Protein AF-A0A2U2HDI9-F1 (afdb_monomer_lite)

Radius of gyration: 25.66 Å; chains: 1; bounding box: 55×20×70 Å

InterPro domains:
  IPR044048 Bacterial Ig-like domain 12 [PF19078] (1-61)
  IPR044048 Bacterial Ig-like domain 12 [PF19078] (62-125)

Structure (mmCIF, N/CA/C/O backbone):
data_AF-A0A2U2HDI9-F1
#
_entry.id   AF-A0A2U2HDI9-F1
#
loop_
_atom_site.group_PDB
_atom_site.id
_atom_site.type_symbol
_atom_site.label_atom_id
_atom_site.label_alt_id
_atom_site.label_comp_id
_atom_site.label_asym_id
_atom_site.label_entity_id
_atom_site.label_seq_id
_atom_site.pdbx_PDB_ins_code
_atom_site.Cartn_x
_atom_site.Cartn_y
_atom_site.Cartn_z
_atom_site.occupancy
_atom_site.B_iso_or_equiv
_atom_site.auth_seq_id
_atom_site.auth_comp_id
_atom_site.auth_asym_id
_atom_site.auth_atom_id
_atom_site.pdbx_PDB_model_num
ATOM 1 N N . VAL A 1 1 ? 9.807 -8.929 -15.979 1.00 80.94 1 VAL A N 1
ATOM 2 C CA . VAL A 1 1 ? 10.328 -8.112 -14.855 1.00 80.94 1 VAL A CA 1
ATOM 3 C C . VAL A 1 1 ? 9.644 -8.586 -13.589 1.00 80.94 1 VAL A C 1
ATOM 5 O O . VAL A 1 1 ? 8.525 -9.072 -13.698 1.00 80.94 1 VAL A O 1
ATOM 8 N N . ALA A 1 2 ? 10.317 -8.552 -12.440 1.00 90.19 2 ALA A N 1
ATOM 9 C CA . ALA A 1 2 ? 9.681 -8.954 -11.186 1.00 90.19 2 ALA A CA 1
ATOM 10 C C . ALA A 1 2 ? 8.490 -8.033 -10.875 1.00 90.19 2 ALA A C 1
ATOM 12 O O . ALA A 1 2 ? 8.507 -6.863 -11.258 1.00 90.19 2 ALA A O 1
ATOM 13 N N . ASN A 1 3 ? 7.472 -8.579 -10.205 1.00 94.25 3 ASN A N 1
ATOM 14 C CA . ASN A 1 3 ? 6.383 -7.815 -9.591 1.00 94.25 3 ASN A CA 1
ATOM 15 C C . ASN A 1 3 ? 5.571 -6.910 -10.540 1.00 94.25 3 ASN A C 1
ATOM 17 O O . ASN A 1 3 ? 4.924 -5.963 -10.098 1.00 94.25 3 ASN A O 1
ATOM 21 N N . GLY A 1 4 ? 5.569 -7.204 -11.844 1.00 95.94 4 GLY A N 1
ATOM 22 C CA . GLY A 1 4 ? 4.771 -6.473 -12.824 1.00 95.94 4 GLY A CA 1
ATOM 23 C C . GLY A 1 4 ? 5.109 -6.804 -14.272 1.00 95.94 4 GLY A C 1
ATOM 24 O O . GLY A 1 4 ? 5.847 -7.744 -14.583 1.00 95.94 4 GLY A O 1
ATOM 25 N N . THR A 1 5 ? 4.582 -5.986 -15.177 1.00 96.75 5 THR A N 1
ATOM 26 C CA . THR A 1 5 ? 4.799 -6.094 -16.623 1.00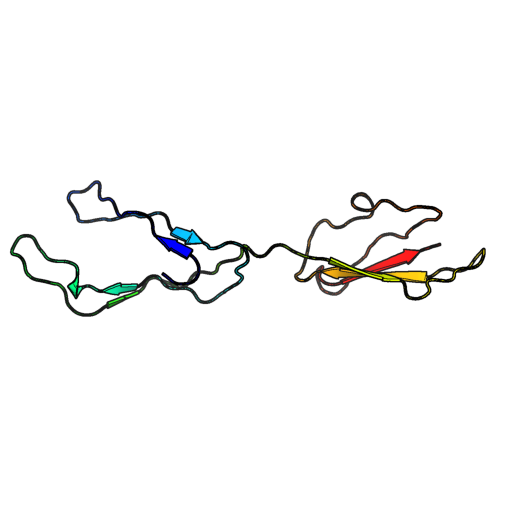 96.75 5 THR A CA 1
ATOM 27 C C . THR A 1 5 ? 5.423 -4.821 -17.171 1.00 96.75 5 THR A C 1
ATOM 29 O O . THR A 1 5 ? 5.027 -3.722 -16.790 1.00 96.75 5 THR A O 1
ATOM 32 N N . LEU A 1 6 ? 6.370 -4.961 -18.098 1.00 96.50 6 LEU A N 1
ATOM 33 C CA . LEU A 1 6 ? 6.902 -3.840 -18.868 1.00 96.50 6 LEU A CA 1
ATOM 34 C C . LEU A 1 6 ? 6.219 -3.821 -20.236 1.00 96.50 6 LEU A C 1
ATOM 36 O O . LEU A 1 6 ? 6.177 -4.851 -20.910 1.00 96.50 6 LEU A O 1
ATOM 40 N N . GLY A 1 7 ? 5.679 -2.667 -20.624 1.00 96.62 7 GLY A N 1
ATOM 41 C CA . GLY A 1 7 ? 5.103 -2.463 -21.948 1.00 96.62 7 GLY A CA 1
ATOM 42 C C . GLY A 1 7 ? 6.150 -2.487 -23.063 1.00 96.62 7 GLY A C 1
ATOM 43 O O . GLY A 1 7 ? 7.353 -2.622 -22.825 1.00 96.62 7 GLY A O 1
ATOM 44 N N . ALA A 1 8 ? 5.682 -2.325 -24.301 1.00 96.19 8 ALA A N 1
ATOM 45 C CA . ALA A 1 8 ? 6.573 -2.167 -25.442 1.00 96.19 8 ALA A CA 1
ATOM 46 C C . ALA A 1 8 ? 7.474 -0.937 -25.254 1.00 96.19 8 ALA A C 1
ATOM 48 O O . ALA A 1 8 ? 7.023 0.115 -24.799 1.00 96.19 8 ALA A O 1
ATOM 49 N N . VAL A 1 9 ? 8.747 -1.082 -25.617 1.00 95.56 9 VAL A N 1
ATOM 50 C CA . VAL A 1 9 ? 9.690 0.035 -25.646 1.00 95.56 9 VAL A CA 1
ATOM 51 C C . VAL A 1 9 ? 9.501 0.841 -26.930 1.00 95.56 9 VAL A C 1
ATOM 53 O O . VAL A 1 9 ? 9.287 0.278 -28.003 1.00 95.56 9 VAL A O 1
ATOM 56 N N . SER A 1 10 ? 9.618 2.161 -26.830 1.00 96.56 10 SER A N 1
ATOM 57 C CA . SER A 1 10 ? 9.602 3.073 -27.980 1.00 96.56 10 SER A CA 1
ATOM 58 C C . SER A 1 10 ? 10.704 4.119 -27.865 1.00 96.56 10 SER A C 1
ATOM 60 O O . SER A 1 10 ? 11.048 4.523 -26.754 1.00 96.56 10 SER A O 1
ATOM 62 N N . SER A 1 11 ? 11.213 4.578 -29.005 1.00 97.19 11 SER A N 1
ATOM 63 C CA . SER A 1 11 ? 12.197 5.656 -29.105 1.00 97.19 11 SER A CA 1
ATOM 64 C C . SER A 1 11 ? 11.693 6.736 -30.060 1.00 97.19 11 SER A C 1
ATOM 66 O O . SER A 1 11 ? 11.084 6.431 -31.085 1.00 97.19 11 SER A O 1
ATOM 68 N N . ALA A 1 12 ? 11.950 7.995 -29.711 1.00 96.56 12 ALA A N 1
ATOM 69 C CA . ALA A 1 12 ? 11.603 9.163 -30.522 1.00 96.56 12 ALA A CA 1
ATOM 70 C C . ALA A 1 12 ? 12.835 9.845 -31.147 1.00 96.56 12 ALA A C 1
ATOM 72 O O . ALA A 1 12 ? 12.690 10.795 -31.910 1.00 96.56 12 ALA A O 1
ATOM 73 N N . ASP A 1 13 ? 14.039 9.367 -30.834 1.00 96.06 13 ASP A N 1
ATOM 74 C CA . ASP A 1 13 ? 15.322 9.983 -31.189 1.00 96.06 13 ASP A CA 1
ATOM 75 C C . ASP A 1 13 ? 16.211 9.050 -32.027 1.00 96.06 13 ASP A C 1
ATOM 77 O O . ASP A 1 13 ? 17.436 9.139 -32.006 1.00 96.06 13 ASP A O 1
ATOM 81 N N . GLY A 1 14 ? 15.589 8.145 -32.786 1.00 91.19 14 GLY A N 1
ATOM 82 C CA . GLY A 1 14 ? 16.308 7.256 -33.700 1.00 91.19 14 GLY A CA 1
ATOM 83 C C . GLY A 1 14 ? 17.022 6.094 -33.008 1.00 91.19 14 GLY A C 1
ATOM 84 O O . GLY A 1 14 ? 17.983 5.560 -33.554 1.00 91.19 14 GLY A O 1
ATOM 85 N N . GLY A 1 15 ? 16.549 5.682 -31.830 1.00 92.88 15 GLY A N 1
ATOM 86 C CA . GLY A 1 15 ? 17.033 4.497 -31.124 1.00 92.88 15 GLY A CA 1
ATOM 87 C C . GLY A 1 15 ? 18.073 4.776 -30.041 1.00 92.88 15 GLY A C 1
ATOM 88 O O . GLY A 1 15 ? 18.667 3.821 -29.542 1.00 92.88 15 GLY A O 1
ATOM 89 N N . VAL A 1 16 ? 18.279 6.041 -29.661 1.00 93.88 16 VAL A N 1
ATOM 90 C CA . VAL A 1 16 ? 19.229 6.425 -28.605 1.00 93.88 16 VAL A CA 1
ATOM 91 C C . VAL A 1 16 ? 18.579 6.291 -27.228 1.00 93.8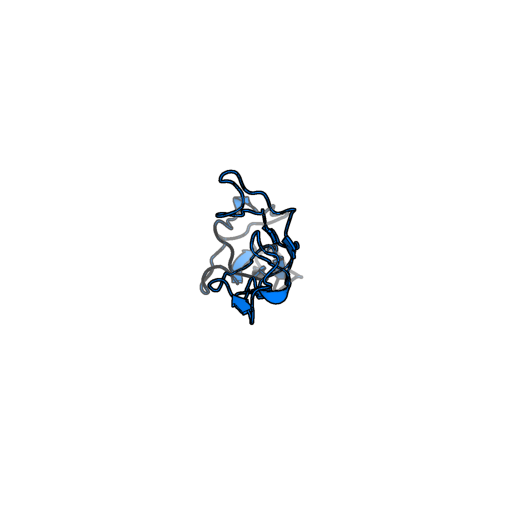8 16 VAL A C 1
ATOM 93 O O . VAL A 1 16 ? 19.119 5.618 -26.351 1.00 93.88 16 VAL A O 1
ATOM 96 N N . THR A 1 17 ? 17.384 6.855 -27.055 1.00 95.75 17 THR A N 1
ATOM 97 C CA . THR A 1 17 ? 16.606 6.787 -25.817 1.00 95.75 17 THR A CA 1
ATOM 98 C C . THR A 1 17 ? 15.351 5.962 -26.036 1.00 95.75 17 THR A C 1
ATOM 100 O O . THR A 1 17 ? 14.541 6.252 -26.917 1.00 95.75 17 THR A O 1
ATOM 103 N N . TRP A 1 18 ? 15.162 4.954 -25.187 1.00 96.00 18 TRP A N 1
ATOM 104 C CA . TRP A 1 18 ? 13.981 4.100 -25.189 1.00 96.00 18 TRP A CA 1
ATOM 105 C C . TRP A 1 18 ? 13.215 4.257 -23.881 1.00 96.00 18 TRP A C 1
ATOM 107 O O . TRP A 1 18 ? 13.804 4.262 -22.803 1.00 96.00 18 TRP A O 1
ATOM 117 N N . SER A 1 19 ? 11.895 4.374 -23.976 1.00 96.19 19 SER A N 1
ATOM 118 C CA . SER A 1 19 ? 10.987 4.442 -22.829 1.00 96.19 19 SER A CA 1
ATOM 119 C C . SER A 1 19 ? 9.926 3.353 -22.920 1.00 96.19 19 SER A C 1
ATOM 121 O O . SER A 1 19 ? 9.500 2.990 -24.016 1.00 96.19 19 SER A O 1
ATOM 123 N N . ALA A 1 20 ? 9.501 2.850 -21.763 1.00 96.94 20 ALA A N 1
ATOM 124 C CA . ALA A 1 20 ? 8.371 1.943 -21.609 1.00 96.94 20 ALA A CA 1
ATOM 125 C C . ALA A 1 20 ? 7.669 2.217 -20.277 1.00 96.94 20 ALA A C 1
ATOM 127 O O . ALA A 1 20 ? 8.291 2.657 -19.309 1.00 96.94 20 ALA A O 1
ATOM 1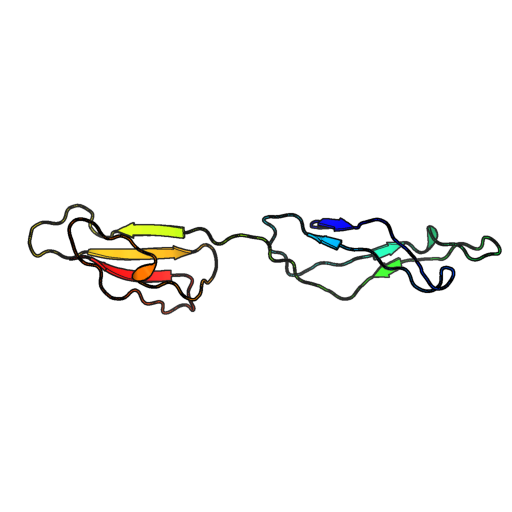28 N N . THR A 1 21 ? 6.378 1.913 -20.221 1.00 97.00 21 THR A N 1
ATOM 129 C CA . THR A 1 21 ? 5.608 1.958 -18.978 1.00 97.00 21 THR A CA 1
ATOM 130 C C . THR A 1 21 ? 5.734 0.625 -18.253 1.00 97.00 21 THR A C 1
ATOM 132 O O . THR A 1 21 ? 5.452 -0.428 -18.826 1.00 97.00 21 THR A O 1
ATOM 135 N N . PHE A 1 22 ? 6.150 0.670 -16.988 1.00 96.81 22 PHE A N 1
ATOM 136 C CA . PHE A 1 22 ? 6.050 -0.466 -16.080 1.00 96.81 22 PHE A CA 1
ATOM 137 C C . P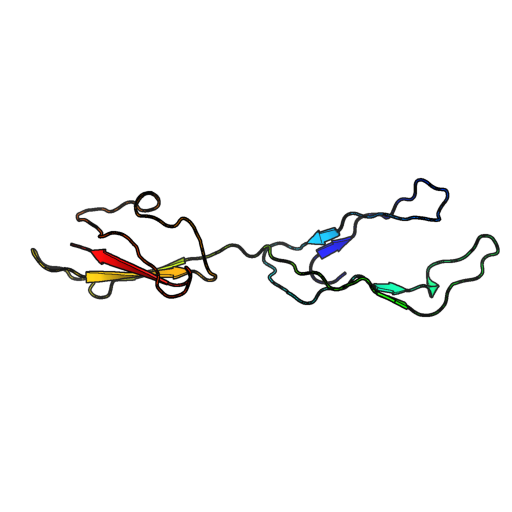HE A 1 22 ? 4.725 -0.393 -15.321 1.00 96.81 22 PHE A C 1
ATOM 139 O O . PHE A 1 22 ? 4.376 0.650 -14.769 1.00 96.81 22 PHE A O 1
ATOM 146 N N . THR A 1 23 ? 3.997 -1.502 -15.291 1.00 97.12 23 THR A N 1
ATOM 147 C CA . THR A 1 23 ? 2.742 -1.644 -14.552 1.00 97.12 23 THR A CA 1
ATOM 148 C C . THR A 1 23 ? 2.940 -2.704 -13.471 1.00 97.12 23 THR A C 1
ATOM 150 O O . THR A 1 23 ? 3.100 -3.879 -13.818 1.00 97.12 23 THR A O 1
ATOM 153 N N . PRO A 1 24 ? 2.962 -2.319 -12.181 1.00 97.75 24 PRO A N 1
ATOM 154 C CA . PRO A 1 24 ? 3.076 -3.270 -11.083 1.00 97.75 24 PRO A CA 1
ATOM 155 C C . PRO A 1 24 ? 1.890 -4.240 -11.026 1.00 97.75 24 PRO A C 1
ATOM 157 O O . PRO A 1 24 ? 0.755 -3.878 -11.346 1.00 97.75 24 PRO A O 1
ATOM 160 N N . THR A 1 25 ? 2.146 -5.466 -10.579 1.00 97.50 25 THR A N 1
ATOM 161 C CA . THR A 1 25 ? 1.096 -6.434 -10.243 1.00 97.50 25 THR A CA 1
ATOM 162 C C . THR A 1 25 ? 0.378 -5.983 -8.974 1.00 97.50 25 THR A C 1
ATOM 164 O O . THR A 1 25 ? 1.032 -5.608 -8.009 1.00 97.50 25 THR A O 1
ATOM 167 N N . VAL A 1 26 ? -0.956 -6.052 -8.964 1.00 96.94 26 VAL A N 1
ATOM 168 C CA . VAL A 1 26 ? -1.792 -5.720 -7.795 1.00 96.94 26 VAL A CA 1
ATOM 169 C C . VAL A 1 26 ? -1.500 -6.656 -6.620 1.00 96.94 26 VAL A C 1
ATOM 171 O O . VAL A 1 26 ? -1.305 -7.854 -6.818 1.00 96.94 26 VAL A O 1
ATOM 174 N N . GLY A 1 27 ? -1.563 -6.131 -5.394 1.00 95.81 27 GLY A N 1
ATOM 175 C CA . GLY A 1 27 ? -1.417 -6.929 -4.176 1.00 95.81 27 GLY A CA 1
ATOM 176 C C . GLY A 1 27 ? 0.033 -7.190 -3.775 1.00 95.81 27 GLY A C 1
ATOM 177 O O . GLY A 1 27 ? 0.278 -8.057 -2.941 1.00 95.81 27 GLY A O 1
ATOM 178 N N . ILE A 1 28 ? 0.985 -6.473 -4.372 1.00 96.62 28 ILE A N 1
ATOM 179 C CA . ILE A 1 28 ? 2.408 -6.592 -4.057 1.00 96.62 28 ILE A CA 1
ATOM 180 C C . ILE A 1 28 ? 2.851 -5.429 -3.173 1.00 96.62 28 ILE A C 1
ATOM 182 O O . ILE A 1 28 ? 2.608 -4.274 -3.523 1.00 96.62 28 ILE A O 1
ATOM 186 N N . ALA A 1 29 ? 3.561 -5.759 -2.095 1.00 95.94 29 ALA A N 1
ATOM 187 C CA . ALA A 1 29 ? 4.405 -4.851 -1.330 1.00 95.94 29 ALA A CA 1
ATOM 188 C C . ALA A 1 29 ? 5.841 -5.402 -1.352 1.00 95.94 29 ALA A C 1
ATOM 190 O O . ALA A 1 29 ? 6.114 -6.463 -0.791 1.00 95.94 29 ALA A O 1
ATOM 191 N N . ASP A 1 30 ? 6.750 -4.721 -2.050 1.00 96.50 30 ASP A N 1
ATOM 192 C CA . ASP A 1 30 ? 8.155 -5.127 -2.184 1.00 96.50 30 ASP A CA 1
ATOM 193 C C . ASP A 1 30 ? 9.042 -3.884 -2.297 1.00 96.50 30 ASP A C 1
ATOM 195 O O . ASP A 1 30 ? 8.839 -3.032 -3.164 1.00 96.50 30 ASP A O 1
ATOM 199 N N . THR A 1 31 ? 10.043 -3.772 -1.429 1.00 97.19 31 THR A N 1
ATOM 200 C CA . THR A 1 31 ? 10.956 -2.622 -1.370 1.00 97.19 31 THR A CA 1
ATOM 201 C C . THR A 1 31 ? 12.198 -2.785 -2.247 1.00 97.19 31 THR A C 1
ATOM 203 O O . THR A 1 31 ? 12.994 -1.848 -2.351 1.00 97.19 31 THR A O 1
ATOM 206 N N . SER A 1 32 ? 12.372 -3.948 -2.881 1.00 96.31 32 SER A N 1
ATOM 207 C CA . SER A 1 32 ? 13.601 -4.373 -3.553 1.00 96.31 32 SER A CA 1
ATOM 208 C C . SER A 1 32 ? 13.372 -4.813 -5.003 1.00 96.31 32 SER A C 1
ATOM 210 O O . SER A 1 32 ? 13.422 -5.995 -5.337 1.00 96.31 32 SER A O 1
ATOM 212 N N . ASN A 1 33 ? 13.163 -3.852 -5.906 1.00 96.81 33 ASN A N 1
ATOM 213 C CA . ASN A 1 33 ? 12.894 -4.129 -7.320 1.00 96.81 33 ASN A CA 1
ATOM 214 C C . ASN A 1 33 ? 13.943 -3.505 -8.246 1.00 96.81 33 ASN A C 1
ATOM 216 O O . ASN A 1 33 ? 14.424 -2.394 -8.021 1.00 96.81 33 ASN A O 1
ATOM 220 N N . LEU A 1 34 ? 14.251 -4.207 -9.343 1.00 96.62 34 LEU A N 1
ATOM 221 C CA . LEU A 1 34 ? 15.166 -3.757 -10.394 1.00 96.62 34 LEU A CA 1
ATOM 222 C C . LEU A 1 34 ? 14.605 -4.066 -11.786 1.00 96.62 34 LEU A C 1
ATOM 224 O O . LEU A 1 34 ? 13.890 -5.049 -11.993 1.00 96.62 34 LEU A O 1
ATOM 228 N N . ILE A 1 35 ? 14.974 -3.240 -12.762 1.00 95.94 35 ILE A N 1
ATOM 229 C CA . ILE A 1 35 ? 14.852 -3.549 -14.188 1.00 95.94 35 ILE A CA 1
ATOM 230 C C . ILE A 1 35 ? 16.261 -3.814 -14.713 1.00 95.94 35 ILE A C 1
ATOM 232 O O . ILE A 1 35 ? 17.151 -2.982 -14.546 1.00 95.94 35 ILE A O 1
ATOM 236 N N . THR A 1 36 ? 16.464 -4.962 -15.360 1.00 95.69 36 THR A N 1
ATOM 237 C CA . THR A 1 36 ? 17.764 -5.348 -15.921 1.00 95.69 36 THR A CA 1
ATOM 238 C C . THR A 1 36 ? 17.676 -5.473 -17.435 1.00 95.69 36 THR A C 1
ATOM 240 O O . THR A 1 36 ? 16.840 -6.205 -17.962 1.00 95.69 36 THR A O 1
ATOM 243 N N . LEU A 1 37 ? 18.581 -4.789 -18.129 1.00 95.50 37 LEU A N 1
ATOM 244 C CA . LEU A 1 37 ? 18.799 -4.909 -19.563 1.00 95.50 37 LEU A CA 1
ATOM 245 C C . LEU A 1 37 ? 19.946 -5.889 -19.822 1.00 95.50 37 LEU A C 1
ATOM 247 O O . LEU A 1 37 ? 21.080 -5.650 -19.401 1.00 95.50 37 LEU A O 1
ATOM 251 N N . ALA A 1 38 ? 19.664 -6.959 -20.563 1.00 96.69 38 ALA A N 1
ATOM 252 C CA . ALA A 1 38 ? 20.696 -7.798 -21.160 1.00 96.69 38 ALA A CA 1
ATOM 253 C C . ALA A 1 38 ? 21.190 -7.134 -22.454 1.00 96.69 38 ALA A C 1
ATOM 255 O O . ALA A 1 38 ? 20.470 -7.087 -23.452 1.00 96.69 38 ALA A O 1
ATOM 256 N N . LYS A 1 39 ? 22.423 -6.617 -22.449 1.00 97.25 39 LYS A N 1
ATOM 257 C CA . LYS A 1 39 ? 22.969 -5.839 -23.576 1.00 97.25 39 LYS A CA 1
ATOM 258 C C . LYS A 1 39 ? 23.234 -6.695 -24.814 1.00 97.25 39 LYS A C 1
ATOM 260 O O . LYS A 1 39 ? 23.239 -6.161 -25.913 1.00 97.25 39 LYS A O 1
ATOM 265 N N . ALA A 1 40 ? 23.376 -8.010 -24.644 1.00 96.81 40 ALA A N 1
ATOM 266 C CA . ALA A 1 40 ? 23.515 -8.963 -25.745 1.00 96.81 40 ALA A CA 1
ATOM 267 C C . ALA A 1 40 ? 22.314 -8.972 -26.709 1.00 96.81 40 ALA A C 1
ATOM 269 O O . ALA A 1 40 ? 22.463 -9.371 -27.858 1.00 96.81 40 ALA A O 1
ATOM 270 N N . GLY A 1 41 ? 21.135 -8.517 -26.266 1.00 94.12 41 GLY A N 1
ATOM 271 C CA . GLY A 1 41 ? 19.954 -8.364 -27.123 1.00 94.12 41 GLY A CA 1
ATOM 272 C C . GLY A 1 41 ? 19.902 -7.049 -27.911 1.00 94.12 41 GLY A C 1
ATOM 273 O O . GLY A 1 41 ? 18.949 -6.834 -28.651 1.00 94.12 41 GLY A O 1
ATOM 274 N N . VAL A 1 42 ? 20.885 -6.158 -27.744 1.00 95.31 42 VAL A N 1
ATOM 275 C CA . VAL A 1 42 ? 20.947 -4.841 -28.394 1.00 95.31 42 VAL A CA 1
ATOM 276 C C . VAL A 1 42 ? 22.169 -4.807 -29.305 1.00 95.31 42 VAL A C 1
ATOM 278 O O . VAL A 1 42 ? 23.260 -5.166 -28.870 1.00 95.31 42 VAL A O 1
ATOM 281 N N . SER A 1 43 ? 21.996 -4.384 -30.558 1.00 95.62 43 SER A N 1
ATOM 282 C CA . SER A 1 43 ? 23.084 -4.266 -31.538 1.00 95.62 43 SER A CA 1
ATOM 283 C C . SER A 1 43 ? 23.164 -2.858 -32.115 1.00 95.62 43 SER A C 1
ATOM 285 O O . SER A 1 43 ? 22.149 -2.167 -32.205 1.00 95.62 43 SER A O 1
ATOM 287 N N . ASP A 1 44 ? 24.365 -2.438 -32.505 1.00 94.31 44 ASP A N 1
ATOM 288 C CA . ASP A 1 44 ? 24.556 -1.203 -33.267 1.00 94.31 44 ASP A CA 1
ATOM 289 C C . ASP A 1 44 ? 24.136 -1.360 -34.745 1.00 94.31 44 ASP A C 1
ATOM 291 O O . ASP A 1 44 ? 23.746 -2.438 -35.200 1.00 94.31 44 ASP A O 1
ATOM 295 N N . GLY A 1 45 ? 24.229 -0.273 -35.519 1.00 91.06 45 GLY A N 1
ATOM 296 C CA . GLY A 1 45 ? 23.873 -0.273 -36.944 1.00 91.06 45 GLY A CA 1
ATOM 297 C C . GLY A 1 45 ? 24.772 -1.139 -37.838 1.00 91.06 45 GLY A C 1
ATOM 298 O O . GLY A 1 45 ? 24.397 -1.416 -38.974 1.00 91.06 45 GLY A O 1
ATOM 299 N N . ALA A 1 46 ? 25.933 -1.578 -37.343 1.00 95.94 46 ALA A N 1
ATOM 300 C CA . ALA A 1 46 ? 26.818 -2.521 -38.024 1.00 95.94 46 ALA A CA 1
ATOM 301 C C . ALA A 1 46 ? 26.571 -3.981 -37.590 1.00 95.94 46 ALA A C 1
ATOM 303 O O . ALA A 1 46 ? 27.200 -4.890 -38.131 1.00 95.94 46 ALA A O 1
ATOM 304 N N . GLY A 1 47 ? 25.649 -4.217 -36.650 1.00 95.69 47 GLY A N 1
ATOM 305 C CA . GLY A 1 47 ? 25.294 -5.542 -36.145 1.00 95.69 47 GLY A CA 1
ATOM 306 C C . GLY A 1 47 ? 26.159 -6.032 -34.981 1.00 95.69 47 GLY A C 1
ATOM 307 O O . GLY A 1 47 ? 26.091 -7.213 -34.639 1.00 95.69 47 GLY A O 1
ATOM 308 N N . ASN A 1 48 ? 26.961 -5.168 -34.351 1.00 96.50 48 ASN A N 1
ATOM 309 C CA . ASN A 1 48 ? 27.738 -5.555 -33.176 1.00 96.50 48 ASN A CA 1
ATOM 310 C C . ASN A 1 48 ? 26.830 -5.590 -31.943 1.00 96.50 48 ASN A C 1
ATOM 312 O O . ASN A 1 48 ? 26.323 -4.550 -31.514 1.00 96.50 48 ASN A O 1
ATOM 316 N N . ALA A 1 49 ? 26.643 -6.773 -31.356 1.00 97.38 49 ALA A N 1
ATOM 317 C CA . ALA A 1 49 ? 25.874 -6.931 -30.126 1.00 97.38 49 ALA A CA 1
ATOM 318 C C . ALA A 1 49 ? 26.630 -6.386 -28.902 1.00 97.38 49 ALA A C 1
ATOM 320 O O . ALA A 1 49 ? 27.852 -6.522 -28.783 1.00 97.38 49 ALA A O 1
ATOM 321 N N . GLY A 1 50 ? 25.894 -5.805 -27.954 1.00 96.69 50 GLY A N 1
ATOM 322 C CA 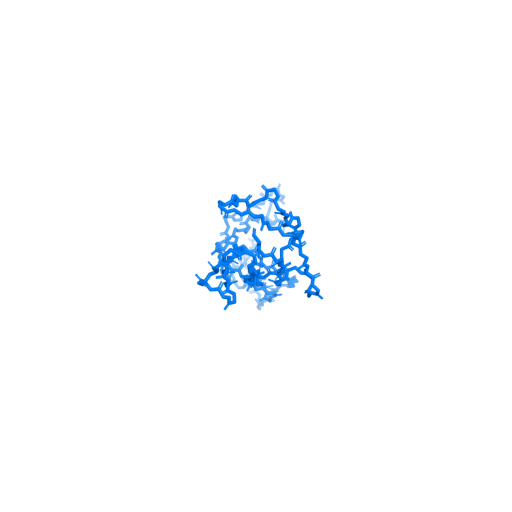. GLY A 1 50 ? 26.435 -5.397 -26.662 1.00 96.69 50 GLY A CA 1
ATOM 323 C C . GLY A 1 50 ? 26.843 -6.589 -25.784 1.00 96.69 50 GLY A C 1
ATOM 324 O O . GLY A 1 50 ? 26.507 -7.738 -26.051 1.00 96.69 50 GLY A O 1
ATOM 325 N N . SER A 1 51 ? 27.543 -6.318 -24.678 1.00 97.25 51 SER A N 1
ATOM 326 C CA . SER A 1 51 ? 27.966 -7.351 -23.720 1.00 97.25 51 SER A CA 1
ATOM 327 C C . SER A 1 51 ? 27.608 -6.989 -22.278 1.00 97.25 51 SER A C 1
ATOM 329 O O . SER A 1 51 ? 27.653 -5.819 -21.886 1.00 97.25 51 SER A O 1
ATOM 331 N N . GLY A 1 52 ? 27.252 -8.008 -21.492 1.00 97.31 52 GLY A N 1
ATOM 332 C CA . GLY A 1 52 ? 26.896 -7.900 -20.078 1.00 97.31 52 GLY A CA 1
ATOM 333 C C . GLY A 1 52 ? 25.493 -7.345 -19.816 1.00 97.31 52 GLY A C 1
ATOM 334 O O . GLY A 1 52 ? 24.607 -7.361 -20.675 1.00 97.31 52 GLY A O 1
ATOM 335 N N . ASN A 1 53 ? 25.301 -6.838 -18.598 1.00 97.62 53 ASN A N 1
ATOM 336 C CA . ASN A 1 53 ? 24.018 -6.348 -18.107 1.00 97.62 53 ASN A CA 1
ATOM 337 C C . ASN A 1 53 ? 24.134 -4.888 -17.654 1.00 97.62 53 ASN A C 1
ATOM 339 O O . ASN A 1 53 ? 25.212 -4.403 -17.302 1.00 97.62 53 ASN A O 1
ATOM 343 N N . ALA A 1 54 ? 23.010 -4.183 -17.666 1.00 97.06 54 ALA A N 1
ATOM 344 C CA . ALA A 1 54 ? 22.817 -2.952 -16.907 1.00 97.06 54 ALA A CA 1
ATOM 345 C C . ALA A 1 54 ? 21.569 -3.108 -16.040 1.00 97.06 54 ALA A C 1
ATOM 347 O O . ALA A 1 54 ? 20.595 -3.713 -16.485 1.00 97.06 54 ALA A O 1
ATOM 348 N N . SER A 1 55 ? 21.595 -2.553 -14.834 1.00 96.75 55 SER A N 1
ATOM 349 C CA . SER A 1 55 ? 20.448 -2.539 -13.926 1.00 96.75 55 SER A CA 1
ATOM 350 C C . SER A 1 55 ? 20.048 -1.103 -13.619 1.00 96.75 55 SER A C 1
ATOM 352 O O . SER A 1 55 ? 20.902 -0.216 -13.578 1.00 96.75 55 SER A O 1
ATOM 354 N N . SER A 1 56 ? 18.754 -0.882 -13.408 1.00 96.88 56 SER A N 1
ATOM 355 C CA . SER A 1 56 ? 18.229 0.372 -12.873 1.00 96.88 56 SER A CA 1
ATOM 356 C C . SER A 1 56 ? 18.715 0.619 -11.440 1.00 96.88 56 SER A C 1
ATOM 358 O O . SER A 1 56 ? 19.308 -0.249 -10.798 1.00 96.88 56 SER A O 1
ATOM 360 N N . ASN A 1 57 ? 18.394 1.792 -10.897 1.00 97.19 57 ASN A N 1
ATOM 361 C CA . ASN A 1 57 ? 18.308 1.966 -9.450 1.00 97.19 57 ASN A CA 1
ATOM 362 C C . ASN A 1 57 ? 17.192 1.086 -8.856 1.00 97.19 57 ASN A C 1
ATOM 364 O O . ASN A 1 57 ? 16.299 0.622 -9.574 1.00 97.19 57 ASN A O 1
ATOM 368 N N . ASN A 1 58 ? 17.235 0.900 -7.535 1.00 97.25 58 ASN A N 1
ATOM 369 C CA . ASN A 1 58 ? 16.154 0.261 -6.791 1.00 97.25 58 ASN A CA 1
ATOM 370 C C . ASN A 1 58 ? 14.867 1.101 -6.835 1.00 97.25 58 ASN A C 1
ATOM 372 O O . ASN A 1 58 ? 14.934 2.336 -6.832 1.00 97.25 58 ASN A O 1
ATOM 376 N N . TYR A 1 59 ? 13.716 0.432 -6.803 1.00 96.12 59 TYR A N 1
ATOM 377 C CA . TYR A 1 59 ? 12.405 1.045 -6.587 1.00 96.12 59 TYR A CA 1
ATOM 378 C C . TYR A 1 59 ? 11.512 0.155 -5.711 1.00 96.12 59 TYR A C 1
ATOM 380 O O . TYR A 1 59 ? 11.685 -1.063 -5.661 1.00 96.12 59 TYR A O 1
ATOM 388 N N . ALA A 1 60 ? 10.556 0.776 -5.020 1.00 97.12 60 ALA A N 1
ATOM 389 C CA . ALA A 1 60 ? 9.550 0.083 -4.224 1.00 97.12 60 ALA A CA 1
ATOM 390 C C . ALA A 1 60 ? 8.232 -0.031 -4.999 1.00 97.12 60 ALA A C 1
ATOM 392 O O . ALA A 1 60 ? 7.892 0.840 -5.803 1.00 97.12 60 ALA A O 1
ATOM 393 N N . ILE A 1 61 ? 7.498 -1.104 -4.737 1.00 97.50 61 ILE A N 1
ATOM 394 C CA . ILE A 1 61 ? 6.130 -1.319 -5.191 1.00 97.50 61 ILE A CA 1
ATOM 395 C C . ILE A 1 61 ? 5.275 -1.459 -3.945 1.00 97.50 61 ILE A C 1
ATOM 397 O O . ILE A 1 61 ? 5.577 -2.290 -3.091 1.00 97.50 61 ILE A O 1
ATOM 401 N N . ASP A 1 62 ? 4.203 -0.679 -3.887 1.00 96.50 62 ASP A N 1
ATOM 402 C CA . ASP A 1 62 ? 3.128 -0.894 -2.935 1.00 96.50 62 ASP A CA 1
ATOM 403 C C . ASP A 1 62 ? 1.778 -0.742 -3.639 1.00 96.50 62 ASP A C 1
ATOM 405 O O . ASP A 1 62 ? 1.364 0.337 -4.064 1.00 96.50 62 ASP A O 1
ATOM 409 N N . THR A 1 63 ? 1.148 -1.885 -3.862 1.00 96.94 63 THR A N 1
ATOM 410 C CA . THR A 1 63 ? -0.196 -2.024 -4.429 1.00 96.94 63 THR A CA 1
ATOM 411 C C . THR A 1 63 ? -1.048 -2.969 -3.586 1.00 96.94 63 THR A C 1
ATOM 413 O O . THR A 1 63 ? -2.138 -3.373 -4.016 1.00 96.94 63 THR A O 1
ATOM 416 N N . ALA A 1 64 ? -0.535 -3.372 -2.420 1.00 96.25 64 ALA A N 1
ATOM 417 C CA . ALA A 1 64 ? -1.320 -4.076 -1.430 1.00 96.25 64 ALA A CA 1
ATOM 418 C C . ALA A 1 64 ? -2.393 -3.117 -0.905 1.00 96.25 64 ALA A C 1
ATOM 420 O O . ALA A 1 64 ? -2.221 -1.903 -0.878 1.00 96.25 64 ALA A O 1
ATOM 421 N N . ARG A 1 65 ? -3.571 -3.658 -0.599 1.00 95.56 65 ARG A N 1
ATOM 422 C CA . ARG A 1 65 ? -4.640 -2.872 0.015 1.00 95.56 65 ARG A CA 1
ATOM 423 C C . ARG A 1 65 ? -4.644 -3.168 1.510 1.00 95.56 65 ARG A C 1
ATOM 425 O O . ARG A 1 65 ? -4.579 -4.355 1.849 1.00 95.56 65 ARG A O 1
ATOM 432 N N . PRO A 1 66 ? -4.867 -2.163 2.372 1.00 96.25 66 PRO A N 1
ATOM 433 C CA . PRO A 1 66 ? -5.099 -2.421 3.778 1.00 96.25 66 PRO A CA 1
ATOM 434 C C . PRO A 1 66 ? -6.328 -3.317 3.958 1.00 96.25 66 PRO A C 1
ATOM 436 O O . PRO A 1 66 ? -7.372 -3.113 3.333 1.00 96.25 66 PRO A O 1
ATOM 439 N N . SER A 1 67 ? -6.212 -4.302 4.837 1.00 96.75 67 SER A N 1
ATOM 440 C CA . SER A 1 67 ? -7.326 -5.088 5.370 1.00 96.75 67 SER A CA 1
ATOM 441 C C . SER A 1 67 ? -7.472 -4.797 6.858 1.00 96.75 67 SER A C 1
ATOM 443 O O . SER A 1 67 ? -6.522 -4.319 7.471 1.00 96.75 67 SER A O 1
ATOM 445 N N . ALA A 1 68 ? -8.644 -5.064 7.432 1.00 97.94 68 ALA A N 1
ATOM 446 C CA . ALA A 1 68 ? -8.915 -4.822 8.844 1.00 97.94 68 ALA A CA 1
ATOM 447 C C . ALA A 1 68 ? -9.539 -6.051 9.513 1.00 97.94 68 ALA A C 1
ATOM 449 O O . ALA A 1 68 ? -10.393 -6.722 8.931 1.00 97.94 68 ALA A O 1
ATOM 450 N N . ALA A 1 69 ? -9.152 -6.298 10.759 1.00 98.25 69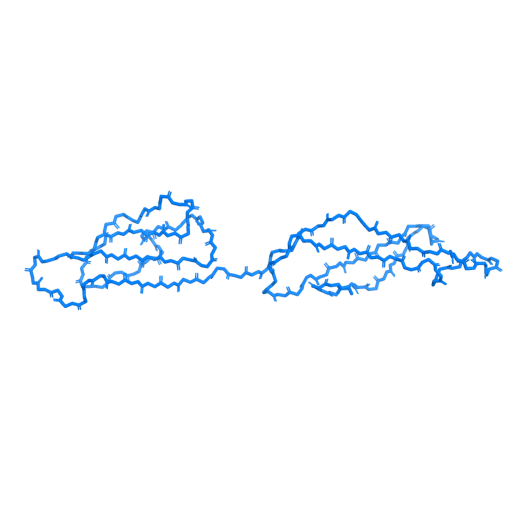 ALA A N 1
ATOM 451 C CA . ALA A 1 69 ? -9.820 -7.198 11.687 1.00 98.25 69 ALA A CA 1
ATOM 452 C C . ALA A 1 69 ? -10.346 -6.397 12.883 1.00 98.25 69 ALA A C 1
ATOM 454 O O . ALA A 1 69 ? -9.753 -5.390 13.268 1.00 98.25 69 ALA A O 1
ATOM 455 N N . ILE A 1 70 ? -11.457 -6.844 13.468 1.00 98.12 70 ILE A N 1
ATOM 456 C CA . ILE A 1 70 ? -12.082 -6.191 14.621 1.00 98.12 70 ILE A CA 1
ATOM 457 C C . ILE A 1 70 ? -12.260 -7.230 15.718 1.00 98.12 70 ILE A C 1
ATOM 459 O O . ILE A 1 70 ? -12.800 -8.309 15.473 1.00 98.12 70 ILE A O 1
ATOM 463 N N . ALA A 1 71 ? -11.829 -6.888 16.925 1.00 98.25 71 ALA A N 1
ATOM 464 C CA . ALA A 1 71 ? -12.046 -7.670 18.127 1.00 98.25 71 ALA A CA 1
ATOM 465 C C . ALA A 1 71 ? -12.809 -6.831 19.154 1.00 98.25 71 ALA A C 1
ATOM 467 O O . ALA A 1 71 ? -12.485 -5.668 19.384 1.00 98.25 71 ALA A O 1
ATOM 468 N N . VAL A 1 72 ? -13.810 -7.440 19.781 1.00 97.81 72 VAL A N 1
ATOM 469 C CA . VAL A 1 72 ? -14.523 -6.877 20.929 1.00 97.81 72 VAL A CA 1
ATOM 470 C C . VAL A 1 72 ? -14.153 -7.743 22.127 1.00 97.81 72 VAL A C 1
ATOM 472 O O . VAL A 1 72 ? -14.319 -8.960 22.064 1.00 97.81 72 VAL A O 1
ATOM 475 N N . ALA A 1 73 ? -13.585 -7.134 23.168 1.00 97.75 73 ALA A N 1
ATOM 476 C CA . ALA A 1 73 ? -13.027 -7.861 24.307 1.00 97.75 73 ALA A CA 1
ATOM 477 C C . ALA A 1 73 ? -14.095 -8.646 25.086 1.00 97.75 73 ALA A C 1
ATOM 479 O O . ALA A 1 73 ? -13.876 -9.810 25.416 1.00 97.75 73 ALA A O 1
ATOM 480 N N . ASP A 1 74 ? -15.246 -8.022 25.327 1.00 96.62 74 ASP A N 1
ATOM 481 C CA . ASP A 1 74 ? -16.440 -8.651 25.879 1.00 96.62 74 ASP A CA 1
ATOM 482 C C . ASP A 1 74 ? -17.604 -8.505 24.894 1.00 96.62 74 ASP A C 1
ATOM 484 O O . ASP A 1 74 ? -18.001 -7.401 24.521 1.00 96.62 74 ASP A O 1
ATOM 488 N N . ASN A 1 75 ? -18.139 -9.636 24.440 1.00 93.31 75 ASN A N 1
ATOM 489 C CA . ASN A 1 75 ? -19.218 -9.687 23.460 1.00 93.31 75 ASN A CA 1
ATOM 490 C C . ASN A 1 75 ? -20.601 -9.950 24.081 1.00 93.31 75 ASN A C 1
ATOM 492 O O . ASN A 1 75 ? -21.577 -10.067 23.336 1.00 93.31 75 ASN A O 1
ATOM 496 N N . ALA A 1 76 ? -20.701 -10.022 25.411 1.00 95.44 76 ALA A N 1
ATOM 497 C CA . ALA A 1 76 ? -21.930 -10.308 26.145 1.00 95.44 76 ALA A CA 1
ATOM 498 C C . ALA A 1 76 ? -22.242 -9.205 27.170 1.00 95.44 76 ALA A C 1
ATOM 500 O O . ALA A 1 76 ? -22.358 -9.464 28.364 1.00 95.44 76 ALA A O 1
ATOM 501 N N . LEU A 1 77 ? -22.418 -7.975 26.680 1.00 94.81 77 LEU A N 1
ATOM 502 C CA . LEU A 1 77 ? -22.657 -6.814 27.533 1.00 94.81 77 LEU A CA 1
ATOM 503 C C . LEU A 1 77 ? -24.077 -6.781 28.114 1.00 94.81 77 LEU A C 1
ATOM 505 O O . LEU A 1 77 ? -25.079 -6.887 27.399 1.00 94.81 77 LEU A O 1
ATOM 509 N N . SER A 1 78 ? -24.147 -6.542 29.416 1.00 95.56 78 SER A N 1
ATOM 510 C CA . SER A 1 78 ? -25.340 -6.148 30.157 1.00 95.56 78 SER A CA 1
ATOM 511 C C . SER A 1 78 ? -25.465 -4.624 30.230 1.00 95.56 78 SER A C 1
ATOM 513 O O . SER A 1 78 ? -24.532 -3.870 29.954 1.00 95.56 78 SER A O 1
ATOM 515 N N . ALA A 1 79 ? -26.645 -4.141 30.625 1.00 92.44 79 ALA A N 1
ATOM 516 C CA . ALA A 1 79 ? -26.892 -2.708 30.747 1.00 92.44 79 ALA A CA 1
ATOM 517 C C . ALA A 1 79 ? -25.905 -2.041 31.724 1.00 92.44 79 ALA A C 1
ATOM 519 O O . ALA A 1 79 ? -25.837 -2.412 32.896 1.00 92.44 79 ALA A O 1
ATOM 520 N N . GLY A 1 80 ? -25.192 -1.021 31.240 1.00 93.06 80 GLY A N 1
ATOM 521 C CA . GLY A 1 80 ? -24.205 -0.264 32.014 1.00 93.06 80 GLY A CA 1
ATOM 522 C C . GLY A 1 80 ? -22.777 -0.812 31.946 1.00 93.06 80 GLY A C 1
ATOM 523 O O . GLY A 1 80 ? -21.887 -0.210 32.544 1.00 93.06 80 GLY A O 1
ATOM 524 N N . GLU A 1 81 ? -22.547 -1.911 31.228 1.00 97.25 81 GLU A N 1
ATOM 525 C CA . GLU A 1 81 ? -21.205 -2.428 30.960 1.00 97.25 81 GLU A CA 1
ATOM 526 C C . GLU A 1 81 ? -20.577 -1.754 29.735 1.00 97.25 81 GLU A C 1
ATOM 528 O O . GLU A 1 81 ? -21.251 -1.113 28.931 1.00 97.25 81 GLU A O 1
ATOM 533 N N . THR A 1 82 ? -19.259 -1.895 29.606 1.00 97.69 82 THR A N 1
ATOM 534 C CA . THR A 1 82 ? -18.492 -1.371 28.472 1.00 97.69 82 THR A CA 1
ATOM 535 C C . THR A 1 82 ? -17.501 -2.415 27.991 1.00 97.69 82 THR A C 1
ATOM 537 O O . THR A 1 82 ? -16.992 -3.182 28.808 1.00 97.69 82 THR A O 1
ATOM 540 N N . SER A 1 83 ? -17.150 -2.396 26.707 1.00 98.19 83 SER A N 1
ATOM 541 C CA . SER A 1 83 ? -16.128 -3.286 26.150 1.00 98.19 83 SER A CA 1
ATOM 542 C C . SER A 1 83 ? -15.114 -2.516 25.320 1.00 98.19 83 SER A C 1
ATOM 544 O O . SER A 1 83 ? -15.459 -1.608 24.566 1.00 98.19 83 SER A O 1
ATOM 546 N N . LEU A 1 84 ? -13.849 -2.921 25.407 1.00 98.50 84 LEU A N 1
ATOM 547 C CA . LEU A 1 84 ? -12.829 -2.455 24.479 1.00 98.50 84 LEU A CA 1
ATOM 548 C C . LEU A 1 84 ? -13.089 -3.050 23.088 1.00 98.50 84 LEU A C 1
ATOM 550 O O . LEU A 1 84 ? -13.307 -4.255 22.944 1.00 98.50 84 LEU A O 1
ATOM 554 N N . VAL A 1 85 ? -13.036 -2.201 22.071 1.00 98.50 85 VAL A N 1
ATOM 555 C CA . VAL A 1 85 ? -13.044 -2.573 20.658 1.00 98.50 85 VAL A CA 1
ATOM 556 C C . VAL A 1 85 ? -11.680 -2.240 20.079 1.00 98.50 85 VAL A C 1
ATOM 558 O O . VAL A 1 85 ? -11.217 -1.102 20.179 1.00 98.50 85 VAL A O 1
ATOM 561 N N . THR A 1 86 ? -11.047 -3.229 19.461 1.00 98.44 86 THR A N 1
ATOM 562 C CA . THR A 1 86 ? -9.745 -3.099 18.812 1.00 98.44 86 THR A CA 1
ATOM 563 C C . THR A 1 86 ? -9.890 -3.385 17.327 1.00 98.44 86 THR A C 1
ATOM 565 O O . THR A 1 86 ? -10.377 -4.441 16.931 1.00 98.44 86 THR A O 1
ATOM 568 N N . PHE A 1 87 ? -9.435 -2.446 16.509 1.00 98.69 87 PHE A N 1
ATOM 569 C CA . PHE A 1 87 ? -9.308 -2.567 15.065 1.00 98.69 87 PHE A CA 1
ATOM 570 C C . PHE A 1 87 ? -7.829 -2.777 14.744 1.00 98.69 87 PHE A C 1
ATOM 572 O O . PHE A 1 87 ? -6.974 -2.038 15.234 1.00 98.69 87 PHE A O 1
ATOM 579 N N . THR A 1 88 ? -7.516 -3.777 13.930 1.00 98.50 88 THR A N 1
ATOM 580 C CA . THR A 1 88 ? -6.147 -4.088 13.507 1.00 98.50 88 THR A CA 1
ATOM 581 C C . THR A 1 88 ? -6.087 -4.091 11.995 1.00 98.50 88 THR A C 1
ATOM 583 O O . THR A 1 88 ? -6.757 -4.904 11.358 1.00 98.50 88 THR A O 1
ATOM 586 N N . PHE A 1 89 ? -5.286 -3.197 11.429 1.00 98.38 89 PHE A N 1
ATOM 587 C CA . PHE A 1 89 ? -5.038 -3.129 9.999 1.00 98.38 89 PHE A CA 1
ATOM 588 C C . PHE A 1 89 ? -3.811 -3.963 9.611 1.00 98.38 89 PHE A C 1
ATOM 590 O O . PHE A 1 89 ? -2.894 -4.146 10.411 1.00 98.38 89 PHE A O 1
ATOM 597 N N . SER A 1 90 ? -3.773 -4.473 8.377 1.00 97.00 90 SER A N 1
ATOM 598 C CA . SER A 1 90 ? -2.610 -5.217 7.855 1.00 97.00 90 SER A CA 1
ATOM 599 C C . SER A 1 90 ? -1.371 -4.348 7.623 1.00 97.00 90 SER A C 1
ATOM 601 O O . SER A 1 90 ? -0.277 -4.874 7.446 1.00 97.00 90 SER A O 1
ATOM 603 N N . GLU A 1 91 ? -1.548 -3.033 7.616 1.00 95.81 91 GLU A N 1
ATOM 604 C CA . GLU A 1 91 ? -0.520 -2.003 7.497 1.00 95.81 91 GLU A CA 1
ATOM 605 C C . GLU A 1 91 ? -1.032 -0.717 8.159 1.00 95.81 91 GLU A C 1
ATOM 607 O O . GLU A 1 91 ? -2.215 -0.614 8.489 1.00 95.81 91 GLU A O 1
ATOM 612 N N . ALA A 1 92 ? -0.155 0.262 8.375 1.00 96.94 92 ALA A N 1
ATOM 613 C CA . ALA A 1 92 ? -0.553 1.521 8.990 1.00 96.94 92 ALA A CA 1
ATOM 614 C C . ALA A 1 92 ? -1.523 2.294 8.082 1.00 96.94 92 ALA A C 1
ATOM 616 O O . ALA A 1 92 ? -1.200 2.602 6.936 1.00 96.94 92 ALA A O 1
ATOM 617 N N . VAL A 1 93 ? -2.690 2.662 8.614 1.00 97.38 93 VAL A N 1
ATOM 618 C CA . VAL A 1 93 ? -3.657 3.522 7.919 1.00 97.38 93 VAL A CA 1
ATOM 619 C C . VAL A 1 93 ? -3.728 4.905 8.556 1.00 97.38 93 VAL A C 1
ATOM 621 O O . VAL A 1 93 ? -3.497 5.085 9.752 1.00 97.38 93 VAL A O 1
ATOM 624 N N . THR A 1 94 ? -4.093 5.899 7.751 1.00 96.38 94 THR A N 1
ATOM 625 C CA . THR A 1 94 ? -4.321 7.276 8.208 1.00 96.38 94 THR A CA 1
ATOM 626 C C . THR A 1 94 ? -5.764 7.688 7.946 1.00 96.38 94 THR A C 1
ATOM 628 O O . THR A 1 94 ? -6.430 7.125 7.081 1.00 96.38 94 THR A O 1
ATOM 631 N N . GLY A 1 95 ? -6.260 8.662 8.711 1.00 95.94 95 GLY A N 1
ATOM 632 C CA . GLY A 1 95 ? -7.611 9.197 8.526 1.00 95.94 95 GLY A CA 1
ATOM 633 C C . GLY A 1 95 ? -8.746 8.307 9.036 1.00 95.94 95 GLY A C 1
ATOM 634 O O . GLY A 1 95 ? -9.894 8.677 8.837 1.00 95.94 95 GLY A O 1
ATOM 635 N N . PHE A 1 96 ? -8.450 7.190 9.712 1.00 98.00 96 PHE A N 1
ATOM 636 C CA . PHE A 1 96 ? -9.475 6.358 10.341 1.00 98.00 96 PHE A CA 1
ATOM 637 C C . PHE A 1 96 ? -10.108 7.086 11.531 1.00 98.00 96 PHE A C 1
ATOM 639 O O . PHE A 1 96 ? -9.428 7.460 12.491 1.00 98.00 96 PHE A O 1
ATOM 646 N N . THR A 1 97 ? -11.417 7.300 11.460 1.00 97.94 97 THR A N 1
ATOM 647 C CA . THR A 1 97 ? -12.202 8.017 12.468 1.00 97.94 97 THR A CA 1
ATOM 648 C C . THR A 1 97 ? -13.545 7.331 12.705 1.00 97.94 97 THR A C 1
ATOM 650 O O . THR A 1 97 ? -13.965 6.449 11.962 1.00 97.94 97 THR A O 1
ATOM 653 N N . ASN A 1 98 ? -14.290 7.774 13.721 1.00 97.75 98 ASN A N 1
ATOM 654 C CA . ASN A 1 98 ? -15.644 7.271 13.964 1.00 97.75 98 ASN A CA 1
ATOM 655 C C . ASN A 1 98 ? -16.630 7.560 12.816 1.00 97.75 98 ASN A C 1
ATOM 657 O O . ASN A 1 98 ? -17.672 6.917 12.770 1.00 97.75 98 ASN A O 1
ATOM 661 N N . ALA A 1 99 ? -16.328 8.489 11.899 1.00 98.00 99 ALA A N 1
ATOM 662 C CA . ALA A 1 99 ? -17.162 8.736 10.719 1.00 98.00 99 ALA A CA 1
ATOM 663 C C . ALA A 1 99 ? -17.118 7.574 9.710 1.00 98.00 99 ALA A C 1
ATOM 665 O O . ALA A 1 99 ? -18.051 7.409 8.927 1.00 98.00 99 ALA A O 1
ATOM 666 N N . ASP A 1 100 ? -16.069 6.750 9.767 1.00 97.75 100 ASP A N 1
ATOM 667 C CA . ASP A 1 100 ? -15.909 5.551 8.939 1.00 97.75 100 ASP A CA 1
ATOM 668 C C . ASP A 1 100 ? -16.653 4.338 9.522 1.00 97.75 100 ASP A C 1
ATOM 670 O O . ASP A 1 100 ? -16.643 3.250 8.943 1.00 97.75 100 ASP A O 1
ATOM 674 N N . LEU A 1 101 ? -17.294 4.504 10.685 1.00 97.50 101 LEU A N 1
ATOM 675 C CA . LEU A 1 101 ? -17.942 3.442 11.439 1.00 97.50 101 LEU A CA 1
ATOM 676 C C . LEU A 1 101 ? -19.441 3.699 11.567 1.00 97.50 101 LEU A C 1
ATOM 678 O O . LEU A 1 101 ? -19.896 4.803 11.853 1.00 97.50 101 LEU A O 1
ATOM 682 N N . THR A 1 102 ? -20.225 2.635 11.422 1.00 97.19 102 THR A N 1
ATOM 683 C CA . THR A 1 102 ? -21.642 2.638 11.796 1.00 97.19 102 THR A CA 1
ATOM 684 C C . THR A 1 102 ? -21.798 1.843 13.079 1.00 97.19 102 THR A C 1
ATOM 686 O O . THR A 1 102 ? -21.505 0.649 13.108 1.00 97.19 102 THR A O 1
ATOM 689 N N . ILE A 1 103 ? -22.250 2.508 14.139 1.00 96.44 103 ILE A N 1
ATOM 690 C CA . ILE A 1 103 ? -22.414 1.900 15.459 1.00 96.44 103 ILE A CA 1
ATOM 691 C C . ILE A 1 103 ? -23.901 1.660 15.699 1.00 96.44 103 ILE A C 1
ATOM 693 O O . ILE A 1 103 ? -24.703 2.591 15.653 1.00 96.44 103 ILE A O 1
ATOM 697 N N . ALA A 1 104 ? -24.270 0.405 15.934 1.00 95.00 104 ALA A N 1
ATOM 698 C CA . ALA A 1 104 ? -25.634 0.024 16.269 1.00 95.00 104 ALA A CA 1
ATOM 699 C C . ALA A 1 104 ? -25.752 -0.244 17.772 1.00 95.00 104 ALA A C 1
ATOM 701 O O . ALA A 1 104 ? -24.853 -0.829 18.367 1.00 95.00 104 ALA A O 1
ATOM 702 N N . ASN A 1 105 ? -26.898 0.124 18.351 1.00 93.25 105 ASN A N 1
ATOM 703 C CA . ASN A 1 105 ? -27.300 -0.248 19.713 1.00 93.25 105 ASN A CA 1
ATOM 704 C C . ASN A 1 105 ? -26.306 0.147 20.819 1.00 93.25 105 ASN A C 1
ATOM 706 O O . ASN A 1 105 ? -26.167 -0.571 21.802 1.00 93.25 105 ASN A O 1
ATOM 710 N N . GLY A 1 106 ? -25.634 1.284 20.654 1.00 94.12 106 GLY A N 1
ATOM 711 C CA . GLY A 1 106 ? -24.689 1.812 21.629 1.00 94.12 106 GLY A CA 1
ATOM 712 C C . GLY A 1 106 ? -23.912 2.991 21.066 1.00 94.12 106 GLY A C 1
ATOM 713 O O . GLY A 1 106 ? -24.266 3.570 20.034 1.00 94.12 106 GLY A O 1
ATOM 714 N N . THR A 1 107 ? -22.835 3.333 21.748 1.00 96.31 107 THR A N 1
ATOM 715 C CA . THR A 1 107 ? -21.893 4.384 21.378 1.00 96.31 107 THR A CA 1
ATOM 716 C C . THR A 1 107 ? -20.478 3.828 21.390 1.00 96.31 107 THR A C 1
ATOM 718 O O . THR A 1 107 ? -20.173 2.876 22.101 1.00 96.31 107 THR A O 1
ATOM 721 N N . LEU A 1 108 ? -19.603 4.416 20.580 1.00 98.25 108 LEU A N 1
ATOM 722 C CA . LEU A 1 108 ? -18.180 4.104 20.579 1.00 98.25 108 LEU A CA 1
ATOM 723 C C . LEU A 1 108 ? -17.418 5.393 20.877 1.00 98.25 108 LEU A C 1
ATOM 725 O O . LEU A 1 108 ? -17.703 6.429 20.269 1.00 98.25 108 LEU A O 1
ATOM 729 N N . SER A 1 109 ? -16.454 5.343 21.795 1.00 98.56 109 SER A N 1
ATOM 730 C CA . SER A 1 109 ? -15.557 6.475 22.035 1.00 98.56 109 SER A CA 1
ATOM 731 C C . SER A 1 109 ? -14.754 6.827 20.779 1.00 98.56 109 SER A C 1
ATOM 733 O O . SER A 1 109 ? -14.725 6.073 19.802 1.00 98.56 109 SER A O 1
ATOM 735 N N . ALA A 1 110 ? -14.042 7.956 20.819 1.00 98.25 110 ALA A N 1
ATOM 736 C CA . ALA A 1 110 ? -13.092 8.293 19.767 1.00 98.25 110 ALA A CA 1
ATOM 737 C C . ALA A 1 110 ? -12.091 7.145 19.560 1.00 98.25 110 ALA A C 1
ATOM 739 O O . ALA A 1 110 ? -11.505 6.661 20.534 1.00 98.25 110 ALA A O 1
ATOM 740 N N . VAL A 1 111 ? -11.913 6.711 18.311 1.00 98.38 111 VAL A N 1
ATOM 741 C CA . VAL A 1 111 ? -10.845 5.766 17.964 1.00 98.38 111 VAL A CA 1
ATOM 742 C C . VAL A 1 111 ? -9.492 6.456 18.097 1.00 98.38 111 VAL A C 1
ATOM 744 O O . VAL A 1 111 ? -9.324 7.614 17.714 1.00 98.38 111 VAL A O 1
ATOM 747 N N . SER A 1 112 ? -8.514 5.749 18.653 1.00 98.00 112 SER A N 1
ATOM 748 C CA . SER A 1 112 ? -7.147 6.256 18.800 1.00 98.00 112 SER A CA 1
ATOM 749 C C . SER A 1 112 ? -6.122 5.161 18.536 1.00 98.00 112 SER A C 1
ATOM 751 O O . SER A 1 112 ? -6.373 3.994 18.832 1.00 98.00 112 SER A O 1
ATOM 753 N N . SER A 1 113 ? -4.974 5.541 17.976 1.00 98.25 113 SER A N 1
ATOM 754 C CA . SER A 1 113 ? -3.839 4.655 17.717 1.00 98.25 113 SER A CA 1
ATOM 755 C C . SER A 1 113 ? -2.595 5.169 18.431 1.00 98.25 113 SER A C 1
ATOM 757 O O . SER A 1 113 ? -2.374 6.378 18.524 1.00 98.25 113 SER A O 1
ATOM 759 N N . LEU A 1 114 ? -1.781 4.237 18.927 1.00 97.06 114 LEU A N 1
ATOM 760 C CA . LEU A 1 114 ? -0.502 4.512 19.588 1.00 97.06 114 LEU A CA 1
ATOM 761 C C . LEU A 1 114 ? 0.703 3.969 18.808 1.00 97.06 114 LEU A C 1
ATOM 763 O O . LEU A 1 114 ? 1.840 4.222 19.194 1.00 97.06 114 LEU A O 1
ATOM 767 N N . ASP A 1 115 ? 0.466 3.242 17.716 1.00 97.31 115 ASP A N 1
ATOM 768 C CA . ASP A 1 115 ? 1.492 2.557 16.922 1.00 97.31 115 ASP A CA 1
ATOM 769 C C . ASP A 1 115 ? 1.595 3.092 15.488 1.00 97.31 115 ASP A C 1
ATOM 771 O O . ASP A 1 115 ? 2.126 2.433 14.597 1.00 97.31 115 ASP A O 1
ATOM 775 N N . GLY A 1 116 ? 1.103 4.312 15.264 1.00 95.38 116 GLY A N 1
ATOM 776 C CA . GLY A 1 116 ? 1.185 4.967 13.961 1.00 95.38 116 GLY A CA 1
ATOM 777 C C . GLY A 1 116 ? 0.116 4.519 12.968 1.00 95.38 116 GLY A C 1
ATOM 778 O O . GLY A 1 116 ? 0.259 4.797 11.782 1.00 95.38 116 GLY A O 1
ATOM 779 N N . GLY A 1 117 ? -0.958 3.881 13.440 1.00 97.50 117 GLY A N 1
ATOM 780 C CA . GLY A 1 117 ? -2.148 3.599 12.642 1.00 97.50 117 GLY A CA 1
ATOM 781 C C . GLY A 1 117 ? -2.348 2.131 12.280 1.00 97.50 117 GLY A C 1
ATOM 782 O O . GLY A 1 117 ? -3.206 1.848 11.446 1.00 97.50 117 GLY A O 1
ATOM 783 N N . VAL A 1 118 ? -1.588 1.206 12.877 1.00 98.19 118 VAL A N 1
ATOM 784 C CA . VAL A 1 118 ? -1.770 -0.243 12.671 1.00 98.19 118 VAL A CA 1
ATOM 785 C C . VAL A 1 118 ? -2.888 -0.756 13.573 1.00 98.19 118 VAL A C 1
ATOM 787 O O . VAL A 1 118 ? -3.794 -1.448 13.106 1.00 98.19 118 VAL A O 1
ATOM 790 N N . THR A 1 119 ? -2.875 -0.381 14.852 1.00 98.25 119 THR A N 1
ATOM 791 C CA . THR A 1 119 ? -3.942 -0.705 15.799 1.00 98.25 119 THR A CA 1
ATOM 792 C C . THR A 1 119 ? -4.668 0.546 16.261 1.00 98.25 119 THR A C 1
ATOM 794 O O . THR A 1 119 ? -4.061 1.568 16.589 1.00 98.25 119 THR A O 1
ATOM 797 N N . TRP A 1 120 ? -5.995 0.455 16.294 1.00 98.62 120 TRP A N 1
ATOM 798 C CA . TRP A 1 120 ? -6.881 1.500 16.789 1.00 98.62 120 TRP A CA 1
ATOM 799 C C . TRP A 1 120 ? -7.796 0.924 17.859 1.00 98.62 120 TRP A C 1
ATOM 801 O O . TRP A 1 120 ? -8.339 -0.165 17.690 1.00 98.62 120 TRP A O 1
ATOM 811 N N . SER A 1 121 ? -7.975 1.643 18.962 1.00 98.25 121 SER A N 1
ATOM 812 C CA . SER A 1 121 ? -8.824 1.213 20.074 1.00 98.25 121 SER A CA 1
ATOM 813 C C . SER A 1 121 ? -9.863 2.264 20.437 1.00 98.25 121 SER A C 1
ATOM 815 O O . SER A 1 121 ? -9.606 3.467 20.333 1.00 98.25 121 SER A O 1
ATOM 817 N N . ALA A 1 122 ? -11.025 1.790 20.880 1.00 98.50 122 ALA A N 1
ATOM 818 C CA . ALA A 1 122 ? -12.109 2.595 21.430 1.00 98.50 122 ALA A CA 1
ATOM 819 C C . ALA A 1 122 ? -12.944 1.780 22.428 1.00 98.50 122 ALA A C 1
ATOM 821 O O . ALA A 1 122 ? -12.938 0.553 22.394 1.00 98.50 122 ALA A O 1
ATOM 822 N N . THR A 1 123 ? -13.687 2.456 23.297 1.00 98.44 123 THR A N 1
ATOM 823 C CA . THR A 1 123 ? -14.597 1.827 24.261 1.00 98.44 123 THR A CA 1
ATOM 824 C C . THR A 1 123 ? -16.026 1.886 23.739 1.00 98.44 123 THR A C 1
ATOM 826 O O . THR A 1 123 ? -16.506 2.965 23.389 1.00 98.44 123 THR A O 1
ATOM 829 N N . PHE A 1 124 ? -16.689 0.732 23.684 1.00 98.06 124 PHE A N 1
ATOM 830 C CA . PHE A 1 124 ? -18.108 0.590 23.377 1.00 98.06 124 PHE A CA 1
ATOM 831 C C . PHE A 1 124 ? -18.939 0.605 24.662 1.00 98.06 124 PHE A C 1
ATOM 833 O O . PHE A 1 124 ? -18.557 -0.059 25.629 1.00 98.06 124 PHE A O 1
ATOM 840 N N . THR A 1 125 ? -20.058 1.332 24.632 1.00 96.00 125 THR A N 1
ATOM 841 C CA . THR A 1 125 ? -21.023 1.497 25.733 1.00 96.00 125 THR A CA 1
ATOM 842 C C . THR A 1 125 ? -22.446 1.449 25.203 1.00 96.00 125 THR A C 1
ATOM 844 O O . THR A 1 125 ? -22.706 2.156 24.199 1.00 96.00 125 THR A O 1
#

Secondary structure (DSSP, 8-state):
-TTEEE---EESSSSSSEE--EEEPTT-EEEEE--EEEGGG-B-TT--B--SEEE---EEEE-PPP-EEEEES-SSPPTT--EEEEEEESS--SS--GGG----SS-BPPPB-SSSSSEEEEEE-

Organism: NCBI:txid1524097

pLDDT: mean 96.46, std 2.12, range [80.94, 98.69]

Foldseek 3Di:
DPQWDWADWDDPPVPPDIDTDTDGDAQDWDQFDKDKDQQQVPADPVGHTDHDMDIDDTGTDDRRDKDKDKDWQDPDDDPPDKTKIKIFIPDADPPDWCVVDDDPPWDWATWDDDPRHRMTMIMTD

Sequence (125 aa):
VANGTLGAVSSADGGVTWSATFTPTVGIADTSNLITLAKAGVSDGAGNAGSGNASSNNYAIDTARPSAAIAVADNALSAGETSLVTFTFSEAVTGFTNADLTIANGTLSAVSSLDGGVTWSATFT